Protein AF-A0AAW7Z907-F1 (afdb_monomer)

Solvent-accessible surface area (backbone atoms only — not comparable to full-atom values): 9834 Å² total; per-residue (Å²): 115,73,36,40,44,69,51,72,74,38,64,63,38,37,27,68,53,65,44,30,42,16,41,89,52,46,44,36,73,90,38,51,81,43,50,43,42,29,40,95,93,42,76,54,66,62,46,80,47,63,48,96,70,34,27,36,44,37,40,36,56,76,58,69,53,61,60,73,35,62,34,33,46,36,35,38,67,35,29,30,79,87,67,55,57,44,80,66,46,78,35,40,30,26,26,20,86,46,68,76,82,78,79,89,44,77,74,47,59,72,64,61,91,87,67,71,93,69,65,98,80,66,86,82,49,69,40,56,78,60,93,77,51,56,35,67,66,44,72,86,75,51,75,48,64,41,84,89,77,77,61,46,76,49,93,74,89,82,82,80,80,94,123

Radius of gyration: 18.36 Å; Cα contacts (8 Å, |Δi|>4): 309; chains: 1; bounding box: 43×40×52 Å

Foldseek 3Di:
DQAKLAAAAAEAQAQFDKIKDFAPAAFDPVQCVQWFKAFPVGTFDWDWDADPRNRMIITGGPGGHDAQTKMKGWRGQTAHPVGHTDDTDIGIYTHHDHHDPDDKDWPDWPDDVPDPPADPDDDTDIDIPDDDRPSPDDCVNDFDFDPPVPRDTDDDDDDDDPD

Sequence (163 aa):
VLSTSVTEGQTEVPLNARLRVRFSESMLAVSQNLVQLSSSVGNLPVSYSWNSDRTLLTLTPKQLLDSQTIYTLDIGAIVDISGNSVLEQQISFTSGISIDTRAESTTSYSLASNARDVPLNPSIEFTLNGPVDPATVSGNEVYLLDYDGTRARVSAEVSLSND

InterPro domains:
  IPR014755 Copper resistance protein CopC/internalin, immunoglobulin-like [G3DSA:2.60.40.1220] (4-99)
  IPR032812 SbsA, Ig-like domain [PF13205] (1-94)

Organism: NCBI:txid233316

Secondary structure (DSSP, 8-state):
--EESS-TTEEEE-TTPPEEEE-SS-B-GGGGGGEEEEETTEEEPEEEEE-TTS-EEEEEESSPPPTT-EEEEEE---BBTTSPBPPPEEEEEEE-SS---PPP-EEEESS-TT--S--SS----EEESS---TTT-STTTS-EE-TTTT-PEEP--------

Nearest PDB structures (foldseek):
  4uic-assembly1_A  TM=6.108E-01  e=7.830E-05  Geobacillus stearothermophilus
  4uj6-assembly1_A  TM=6.135E-01  e=1.343E-04  Geobacillus stearothermophilus
  4xvo-assembly3_C  TM=8.224E-01  e=2.224E-03  Mycolicibacterium smegmatis MC2 155
  2ra1-assembly1_A  TM=6.136E-01  e=1.698E-03  Geobacillus stearothermophilus
  4aq1-assembly2_A-3  TM=5.620E-01  e=1.393E-02  Geobacillus stearothermophilus

pLDDT: mean 93.9, std 5.36, range 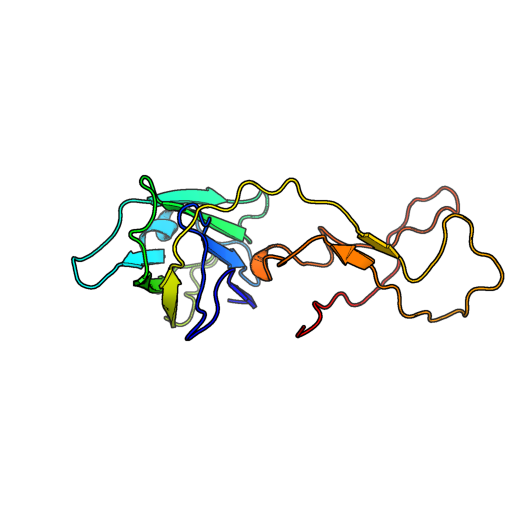[60.41, 98.81]

Structure (mmCIF, N/CA/C/O backbone):
data_AF-A0AAW7Z907-F1
#
_entry.id   AF-A0AAW7Z907-F1
#
loop_
_atom_site.group_PDB
_atom_site.id
_atom_site.type_symbol
_atom_site.label_atom_id
_atom_site.label_alt_id
_atom_site.label_comp_id
_atom_site.label_asym_id
_atom_site.label_entity_id
_atom_site.label_seq_id
_atom_site.pdbx_PDB_ins_code
_atom_site.Cartn_x
_atom_site.Cartn_y
_atom_site.Cartn_z
_atom_site.occupancy
_atom_site.B_iso_or_equiv
_atom_site.auth_seq_id
_atom_site.auth_comp_id
_atom_site.auth_asym_id
_atom_site.auth_atom_id
_atom_site.pdbx_PDB_model_num
ATOM 1 N N . VAL A 1 1 ? 0.113 -12.194 3.382 1.00 95.25 1 VAL A N 1
ATOM 2 C CA . VAL A 1 1 ? 0.274 -10.759 3.043 1.00 95.25 1 VAL A CA 1
ATOM 3 C C . VAL A 1 1 ? 1.692 -10.564 2.536 1.00 95.25 1 VAL A C 1
ATOM 5 O O . VAL A 1 1 ? 2.595 -11.117 3.147 1.00 95.25 1 VAL A O 1
ATOM 8 N N . LEU A 1 2 ? 1.878 -9.881 1.405 1.00 94.94 2 LEU A N 1
ATOM 9 C CA . LEU A 1 2 ? 3.195 -9.586 0.827 1.00 94.94 2 LEU A CA 1
ATOM 10 C C . LEU A 1 2 ? 3.710 -8.212 1.258 1.00 94.94 2 LEU A C 1
ATOM 12 O O . LEU A 1 2 ? 4.868 -8.085 1.637 1.00 94.94 2 LEU A O 1
ATOM 16 N N . SER A 1 3 ? 2.855 -7.192 1.211 1.00 95.50 3 SER A N 1
ATOM 17 C CA . SER A 1 3 ? 3.211 -5.828 1.599 1.00 95.50 3 SER A CA 1
ATOM 18 C C . SER A 1 3 ? 1.971 -5.014 1.959 1.00 95.50 3 SER A C 1
ATOM 20 O O . SER A 1 3 ? 0.838 -5.369 1.612 1.00 95.50 3 SER A O 1
ATOM 22 N N . THR A 1 4 ? 2.192 -3.914 2.669 1.00 97.44 4 THR A N 1
ATOM 23 C CA . THR A 1 4 ? 1.167 -2.950 3.068 1.00 97.44 4 THR A CA 1
ATOM 24 C C . THR A 1 4 ? 1.630 -1.539 2.739 1.00 97.44 4 THR A C 1
ATOM 26 O O . THR A 1 4 ? 2.827 -1.273 2.665 1.00 97.44 4 THR A O 1
ATOM 29 N N . SER A 1 5 ? 0.681 -0.628 2.534 1.00 96.50 5 SER A N 1
ATOM 30 C CA . SER A 1 5 ? 0.990 0.783 2.256 1.00 96.50 5 SER A CA 1
ATOM 31 C C . SER A 1 5 ? 1.581 1.521 3.451 1.00 96.50 5 SER A C 1
ATOM 33 O O . SER A 1 5 ? 2.122 2.611 3.291 1.00 96.50 5 SER A O 1
ATOM 35 N N . VAL A 1 6 ? 1.396 0.959 4.647 1.00 97.25 6 VAL A N 1
ATOM 36 C CA . VAL A 1 6 ? 1.926 1.477 5.901 1.00 97.25 6 VAL A CA 1
ATOM 37 C C . VAL A 1 6 ? 2.717 0.406 6.630 1.00 97.25 6 VAL A C 1
ATOM 39 O O . VAL A 1 6 ? 2.370 -0.775 6.548 1.00 97.25 6 VAL A O 1
ATOM 42 N N . THR A 1 7 ? 3.765 0.814 7.337 1.00 95.94 7 THR A N 1
ATOM 43 C CA . THR A 1 7 ? 4.608 -0.067 8.156 1.00 95.94 7 THR A CA 1
ATOM 44 C C . THR A 1 7 ? 4.416 0.204 9.642 1.00 95.94 7 THR A C 1
ATOM 46 O O . THR A 1 7 ? 3.971 1.281 10.037 1.00 95.94 7 THR A O 1
ATOM 49 N N . GLU A 1 8 ? 4.785 -0.769 10.476 1.00 97.81 8 GLU A N 1
ATOM 50 C CA . GLU A 1 8 ? 4.706 -0.627 11.930 1.00 97.81 8 GLU A CA 1
ATOM 51 C C . GLU A 1 8 ? 5.519 0.584 12.405 1.00 97.81 8 GLU A C 1
ATOM 53 O O . GLU A 1 8 ? 6.684 0.749 12.042 1.00 97.81 8 GLU A O 1
ATOM 58 N N . GLY A 1 9 ? 4.886 1.441 13.203 1.00 97.50 9 GLY A N 1
ATOM 59 C CA . GLY A 1 9 ? 5.481 2.657 13.743 1.00 97.50 9 GLY A CA 1
ATOM 60 C C . GLY A 1 9 ? 5.673 3.793 12.733 1.00 97.50 9 GLY A C 1
ATOM 61 O O . GLY A 1 9 ? 6.286 4.795 13.094 1.00 97.50 9 GLY A O 1
ATOM 62 N N . GLN A 1 10 ? 5.172 3.683 11.495 1.00 97.31 10 GLN A N 1
ATOM 63 C CA . GLN A 1 10 ? 5.313 4.754 10.504 1.00 97.31 10 GLN A CA 1
ATOM 64 C C . GLN A 1 10 ? 4.664 6.050 10.999 1.00 97.31 10 GLN A C 1
ATOM 66 O O . GLN A 1 10 ? 3.543 6.036 11.503 1.00 97.31 10 GLN A O 1
ATOM 71 N N . THR A 1 11 ? 5.345 7.178 10.822 1.00 97.56 11 THR A N 1
ATOM 72 C CA . THR A 1 11 ? 4.839 8.515 11.160 1.00 97.56 11 THR A CA 1
ATOM 73 C C . THR A 1 11 ? 4.592 9.347 9.905 1.00 97.56 11 THR A C 1
ATOM 75 O O . THR A 1 11 ? 4.985 8.957 8.808 1.00 97.56 11 THR A O 1
ATOM 78 N N . GLU A 1 12 ? 3.967 10.515 10.069 1.00 96.69 12 GLU A N 1
ATOM 79 C CA . GLU A 1 12 ? 3.701 11.470 8.982 1.00 96.69 12 GLU A CA 1
ATOM 80 C C . GLU A 1 12 ? 2.868 10.896 7.821 1.00 96.69 12 GLU A C 1
ATOM 82 O O . GLU A 1 12 ? 2.961 11.353 6.682 1.00 96.69 12 GLU A O 1
ATOM 87 N N . VAL A 1 13 ? 2.000 9.915 8.100 1.00 97.62 13 VAL A N 1
ATOM 88 C CA . VAL A 1 13 ? 1.070 9.390 7.091 1.00 97.62 13 VAL A CA 1
ATOM 89 C C . VAL A 1 13 ? 0.054 10.484 6.716 1.00 97.62 13 VAL A C 1
ATOM 91 O O . VAL A 1 13 ? -0.595 11.032 7.613 1.00 97.62 13 VAL A O 1
ATOM 94 N N . PRO A 1 14 ? -0.127 10.824 5.425 1.00 97.50 14 PRO A N 1
ATOM 95 C CA . PRO A 1 14 ? -1.017 11.909 5.020 1.00 97.50 14 PRO A CA 1
ATOM 96 C C . PRO A 1 14 ? -2.463 11.720 5.486 1.00 97.50 14 PRO A C 1
ATOM 98 O O . PRO A 1 14 ? -2.989 10.607 5.495 1.00 97.50 14 PRO A O 1
ATOM 101 N N . LEU A 1 15 ? -3.160 12.817 5.794 1.00 98.44 15 LEU A N 1
ATOM 102 C CA . LEU A 1 15 ? -4.532 12.738 6.325 1.00 98.44 15 LEU A CA 1
ATOM 103 C C . LEU A 1 15 ? -5.545 12.149 5.328 1.00 98.44 15 LEU A C 1
ATOM 105 O O . LEU A 1 15 ? -6.605 11.671 5.718 1.00 98.44 15 LEU A O 1
ATOM 109 N N . ASN A 1 16 ? -5.238 12.182 4.032 1.00 97.25 16 ASN A N 1
ATOM 110 C CA . ASN A 1 16 ? -6.033 11.593 2.952 1.00 97.25 16 ASN A CA 1
ATOM 111 C C . ASN A 1 16 ? -5.474 10.243 2.463 1.00 97.25 16 ASN A C 1
ATOM 113 O O . ASN A 1 16 ? -5.776 9.835 1.337 1.00 97.25 16 ASN A O 1
ATOM 117 N N . ALA A 1 17 ? -4.645 9.568 3.268 1.00 96.38 17 ALA A N 1
ATOM 118 C CA . ALA A 1 17 ? -4.010 8.315 2.885 1.00 96.38 17 ALA A CA 1
ATOM 119 C C . ALA A 1 17 ? -5.032 7.245 2.470 1.00 96.38 17 ALA A C 1
ATOM 121 O O . ALA A 1 17 ? -6.058 7.023 3.117 1.00 96.38 17 ALA A O 1
ATOM 122 N N . ARG A 1 18 ? -4.708 6.538 1.384 1.00 96.69 18 ARG A N 1
ATOM 123 C CA . ARG A 1 18 ? -5.344 5.268 1.028 1.00 96.69 18 ARG A CA 1
ATOM 124 C C . ARG A 1 18 ? -4.487 4.156 1.595 1.00 96.69 18 ARG A C 1
ATOM 126 O O . ARG A 1 18 ? -3.293 4.118 1.316 1.00 96.69 18 ARG A O 1
ATOM 133 N N . LEU A 1 19 ? -5.101 3.255 2.348 1.00 98.38 19 LEU A N 1
ATOM 134 C CA . LEU A 1 19 ? -4.399 2.105 2.894 1.00 98.38 19 LEU A CA 1
ATOM 135 C C . LEU A 1 19 ? -4.529 0.932 1.934 1.00 98.38 19 LEU A C 1
ATOM 137 O O . LEU A 1 19 ? -5.597 0.716 1.357 1.00 98.38 19 LEU A O 1
ATOM 141 N N . ARG A 1 20 ? -3.457 0.172 1.745 1.00 98.38 20 ARG A N 1
ATOM 142 C CA . ARG A 1 20 ? -3.446 -0.974 0.841 1.00 98.38 20 ARG A CA 1
ATOM 143 C C . ARG A 1 20 ? -2.802 -2.188 1.476 1.00 98.38 20 ARG A C 1
ATOM 145 O O . ARG A 1 20 ? -1.854 -2.065 2.245 1.00 98.38 20 ARG A O 1
ATOM 152 N N . VAL A 1 21 ? -3.317 -3.354 1.105 1.00 98.31 21 VAL A N 1
ATOM 153 C CA . VAL A 1 21 ? -2.778 -4.660 1.484 1.00 98.31 21 VAL A CA 1
ATOM 154 C C . VAL A 1 21 ? -2.619 -5.486 0.216 1.00 98.31 21 VAL A C 1
ATOM 156 O O . VAL A 1 21 ? -3.597 -5.736 -0.494 1.00 98.31 21 VAL A O 1
ATOM 159 N N . ARG A 1 22 ? -1.383 -5.893 -0.074 1.00 97.19 22 ARG A N 1
ATOM 160 C CA . ARG A 1 22 ? -1.055 -6.812 -1.162 1.00 97.19 22 ARG A CA 1
ATOM 161 C C . ARG A 1 22 ? -1.000 -8.234 -0.617 1.00 97.19 22 ARG A C 1
ATOM 163 O O . ARG A 1 22 ? -0.288 -8.525 0.343 1.00 97.19 22 ARG A O 1
ATOM 170 N N . PHE A 1 23 ? -1.728 -9.133 -1.254 1.00 97.06 23 PHE A N 1
ATOM 171 C CA . PHE A 1 23 ? -1.753 -10.561 -0.968 1.00 97.06 23 PHE A CA 1
ATOM 172 C C . PHE A 1 23 ? -0.942 -11.326 -2.016 1.00 97.06 23 PHE A C 1
ATOM 174 O O . PHE A 1 23 ? -0.693 -10.829 -3.113 1.00 97.06 23 PHE A O 1
ATOM 181 N N . SER A 1 24 ? -0.514 -12.535 -1.658 1.00 95.12 24 SER A N 1
ATOM 182 C CA . SER A 1 24 ? 0.215 -13.444 -2.552 1.00 95.12 24 SER A CA 1
ATOM 183 C C . SER A 1 24 ? -0.683 -14.100 -3.597 1.00 95.12 24 SER A C 1
ATOM 185 O O . SER A 1 24 ? -0.181 -14.644 -4.575 1.00 95.12 24 SER A O 1
ATOM 187 N N . GLU A 1 25 ? -1.997 -14.057 -3.391 1.00 94.75 25 GLU A N 1
ATOM 188 C CA . GLU A 1 25 ? -2.991 -14.704 -4.235 1.00 94.75 25 GLU A CA 1
ATOM 189 C C . GLU A 1 25 ? -4.338 -13.975 -4.187 1.00 94.75 25 GLU A C 1
ATOM 191 O O . GLU A 1 25 ? -4.526 -13.014 -3.434 1.00 94.75 25 GLU A O 1
ATOM 196 N N . SER A 1 26 ? -5.264 -14.409 -5.043 1.00 96.75 26 SER A N 1
ATOM 197 C CA . SER A 1 26 ? -6.596 -13.825 -5.162 1.00 96.75 26 SER A CA 1
ATOM 198 C C . SER A 1 26 ? -7.456 -14.101 -3.927 1.00 96.75 26 SER A C 1
ATOM 200 O O . SER A 1 26 ? -7.749 -15.251 -3.598 1.00 96.75 26 SER A O 1
ATOM 202 N N . MET A 1 27 ? -7.969 -13.037 -3.311 1.00 97.69 27 MET A N 1
ATOM 203 C CA . MET A 1 27 ? -8.793 -13.122 -2.105 1.00 97.69 27 MET A CA 1
ATOM 204 C C . MET A 1 27 ? -10.303 -13.201 -2.395 1.00 97.69 27 MET A C 1
ATOM 206 O O . MET A 1 27 ? -10.798 -12.724 -3.426 1.00 97.69 27 MET A O 1
ATOM 210 N N . LEU A 1 28 ? -11.083 -13.740 -1.451 1.00 97.00 28 LEU A N 1
ATOM 211 C CA . LEU A 1 28 ? -12.544 -13.643 -1.471 1.00 97.00 28 LEU A CA 1
ATOM 212 C C . LEU A 1 28 ? -12.998 -12.259 -1.004 1.00 97.00 28 LEU A C 1
ATOM 214 O O . LEU A 1 28 ? -13.043 -11.964 0.190 1.00 97.00 28 LEU A O 1
ATOM 218 N N . ALA A 1 29 ? -13.447 -11.437 -1.954 1.00 93.12 29 ALA A N 1
ATOM 219 C CA . ALA A 1 29 ? -13.898 -10.065 -1.701 1.00 93.12 29 ALA A CA 1
ATOM 220 C C . ALA A 1 29 ? -14.998 -9.937 -0.625 1.00 93.12 29 ALA A C 1
ATOM 222 O O . ALA A 1 29 ? -15.073 -8.914 0.048 1.00 93.12 29 ALA A O 1
ATOM 223 N N . VAL A 1 30 ? -15.828 -10.968 -0.417 1.00 93.06 30 VAL A N 1
ATOM 224 C CA . VAL A 1 30 ? -16.866 -10.960 0.634 1.00 93.06 30 VAL A CA 1
ATOM 225 C C . VAL A 1 30 ? -16.285 -10.863 2.050 1.00 93.06 30 VAL A C 1
ATOM 227 O O . VAL A 1 30 ? -16.964 -10.375 2.943 1.00 93.06 30 VAL A O 1
ATOM 230 N N . SER A 1 31 ? -15.028 -11.273 2.248 1.00 92.69 31 SER A N 1
ATOM 231 C CA . SER A 1 31 ? -14.346 -11.257 3.550 1.00 92.69 31 SER A CA 1
ATOM 232 C C . SER A 1 31 ? -13.542 -9.974 3.819 1.00 92.69 31 SER A C 1
ATOM 234 O O . SER A 1 31 ? -12.882 -9.857 4.848 1.00 92.69 31 SER A O 1
ATOM 236 N N . GLN A 1 32 ? -13.615 -8.973 2.931 1.00 95.69 32 GLN A N 1
ATOM 237 C CA . GLN A 1 32 ? -12.853 -7.718 3.048 1.00 95.69 32 GLN A CA 1
ATOM 238 C C . GLN A 1 32 ? -13.162 -6.903 4.316 1.00 95.69 32 GLN A C 1
ATOM 240 O O . GLN A 1 32 ? -12.331 -6.117 4.752 1.00 95.69 32 GLN A O 1
ATOM 245 N N . ASN A 1 33 ? -14.342 -7.088 4.914 1.00 95.88 33 ASN A N 1
ATOM 246 C CA . ASN A 1 33 ? -14.746 -6.430 6.159 1.00 95.88 33 ASN A CA 1
ATOM 247 C C . ASN A 1 33 ? -13.949 -6.911 7.383 1.00 95.88 33 ASN A C 1
ATOM 249 O O . ASN A 1 33 ? -14.041 -6.287 8.435 1.00 95.88 33 ASN A O 1
ATOM 253 N N . LEU A 1 34 ? -13.183 -7.999 7.249 1.00 97.38 34 LEU A N 1
ATOM 254 C CA . LEU A 1 34 ? -12.213 -8.440 8.251 1.00 97.38 34 LEU A CA 1
ATOM 255 C C . LEU A 1 34 ? -10.928 -7.602 8.231 1.00 97.38 34 LEU A C 1
ATOM 257 O O . LEU A 1 34 ? -10.137 -7.704 9.159 1.00 97.38 34 LEU A O 1
ATOM 261 N N . VAL A 1 35 ? -10.718 -6.770 7.204 1.00 98.31 35 VAL A N 1
ATOM 262 C CA . VAL A 1 35 ? -9.620 -5.798 7.167 1.00 98.31 35 VAL A CA 1
ATOM 263 C C . VAL A 1 35 ? -10.176 -4.437 7.553 1.00 98.31 35 VAL A C 1
ATOM 265 O O . VAL A 1 35 ? -11.018 -3.883 6.846 1.00 98.31 35 VAL A O 1
ATOM 268 N N . GLN A 1 36 ? -9.750 -3.898 8.686 1.00 98.31 36 GLN A N 1
ATOM 269 C CA . GLN A 1 36 ? -10.357 -2.729 9.313 1.00 98.31 36 GLN A CA 1
ATOM 270 C C . GLN A 1 36 ? -9.313 -1.658 9.616 1.00 98.31 36 GLN A C 1
ATOM 272 O O . GLN A 1 36 ? -8.124 -1.928 9.743 1.00 98.31 36 GLN A O 1
ATOM 277 N N . LEU A 1 37 ? -9.781 -0.419 9.722 1.00 98.62 37 LEU A N 1
ATOM 278 C CA . LEU A 1 37 ? -8.997 0.695 10.233 1.00 98.62 37 LEU A CA 1
ATOM 279 C C . LEU A 1 37 ? -9.622 1.133 11.551 1.00 98.62 37 LEU A C 1
ATOM 281 O O . LEU A 1 37 ? -10.833 1.343 11.605 1.00 98.62 37 LEU A O 1
ATOM 285 N N . SER A 1 38 ? -8.819 1.304 12.591 1.00 98.31 38 SER A N 1
ATOM 286 C CA . SER A 1 38 ? -9.283 1.775 13.896 1.00 98.31 38 SER A CA 1
ATOM 287 C C . SER A 1 38 ? -8.338 2.811 14.491 1.00 98.31 38 SER A C 1
ATOM 289 O O . SER A 1 38 ? -7.183 2.921 14.091 1.00 98.31 38 SER A O 1
ATOM 291 N N . SER A 1 39 ? -8.829 3.561 15.468 1.00 97.81 39 SER A N 1
ATOM 292 C CA . SER A 1 39 ? -8.027 4.390 16.371 1.00 97.81 39 SER A CA 1
ATOM 293 C C . SER A 1 39 ? -8.471 4.148 17.815 1.00 97.81 39 SER A C 1
ATOM 295 O O . SER A 1 39 ? -9.288 3.265 18.090 1.00 97.81 39 SER A O 1
ATOM 297 N N . SER A 1 40 ? -7.978 4.953 18.758 1.00 95.69 40 SER A N 1
ATOM 298 C CA . SER A 1 40 ? -8.389 4.884 20.167 1.00 95.69 40 SER A CA 1
ATOM 299 C C . SER A 1 40 ? -9.889 5.118 20.398 1.00 95.69 40 SER A C 1
ATOM 301 O O . SER A 1 40 ? -10.406 4.729 21.444 1.00 95.69 40 SER A O 1
ATOM 303 N N . VAL A 1 41 ? -10.598 5.725 19.438 1.00 93.44 41 VAL A N 1
ATOM 304 C CA . VAL A 1 41 ? -12.049 5.967 19.516 1.00 93.44 41 VAL A CA 1
ATOM 305 C C . VAL A 1 41 ? -12.893 4.867 18.858 1.00 93.44 41 VAL A C 1
ATOM 307 O O . VAL A 1 41 ? -14.120 4.932 18.907 1.00 93.44 41 VAL A O 1
ATOM 310 N N . GLY A 1 42 ? -12.259 3.846 18.272 1.00 95.56 42 GLY A N 1
ATOM 311 C CA . GLY A 1 42 ? -12.919 2.702 17.639 1.00 95.56 42 GLY A CA 1
ATOM 312 C C . GLY A 1 42 ? -12.680 2.611 16.131 1.00 95.56 42 GLY A C 1
ATOM 313 O O . GLY A 1 42 ? -11.730 3.182 15.595 1.00 95.56 42 GLY A O 1
ATOM 314 N N . ASN A 1 43 ? -13.537 1.853 15.444 1.00 96.69 43 ASN A N 1
ATOM 315 C CA . ASN A 1 43 ? -13.369 1.555 14.021 1.00 96.69 43 ASN A CA 1
ATOM 316 C C . ASN A 1 43 ? -13.769 2.749 13.152 1.00 96.69 43 ASN A C 1
ATOM 318 O O . ASN A 1 43 ? -14.836 3.342 13.326 1.00 96.69 43 ASN A O 1
ATOM 322 N N . LEU A 1 44 ? -12.930 3.059 12.168 1.00 97.75 44 LEU A N 1
ATOM 323 C CA . LEU A 1 44 ? -13.182 4.088 11.176 1.00 97.75 44 LEU A CA 1
ATOM 324 C C . LEU A 1 44 ? -13.945 3.500 9.986 1.00 97.75 44 LEU A C 1
ATOM 326 O O . LEU A 1 44 ? -13.596 2.431 9.475 1.00 97.75 44 LEU A O 1
ATOM 330 N N . PRO A 1 45 ? -14.963 4.207 9.474 1.00 97.50 45 PRO A N 1
ATOM 331 C CA . PRO A 1 45 ? -15.654 3.772 8.279 1.00 97.50 45 PRO A CA 1
ATOM 332 C C . PRO A 1 45 ? -14.749 3.934 7.052 1.00 97.50 45 PRO A C 1
ATOM 334 O O . PRO A 1 45 ? -14.291 5.031 6.725 1.00 97.50 45 PRO A O 1
ATOM 337 N N . VAL A 1 46 ? -14.569 2.841 6.315 1.00 98.44 46 VAL A N 1
ATOM 338 C CA . VAL A 1 46 ? -13.810 2.802 5.059 1.00 98.44 46 VAL A CA 1
ATOM 339 C C . VAL A 1 46 ? -14.697 2.361 3.894 1.00 98.44 46 VAL A C 1
ATOM 341 O O . VAL A 1 46 ? -15.784 1.804 4.070 1.00 98.44 46 VAL A O 1
ATOM 344 N N . SER A 1 47 ? -14.241 2.638 2.680 1.00 98.25 47 SER A N 1
ATOM 345 C CA . SER A 1 47 ? -14.708 1.983 1.458 1.00 98.25 47 SER A CA 1
ATOM 346 C C . SER A 1 47 ? -13.616 1.057 0.933 1.00 98.25 47 SER A C 1
ATOM 348 O O . SER A 1 47 ? -12.432 1.359 1.077 1.00 98.25 47 SER A O 1
ATOM 350 N N . TYR A 1 48 ? -14.018 -0.064 0.340 1.00 98.44 48 TYR A N 1
ATOM 351 C CA . TYR A 1 48 ? -13.104 -1.081 -0.168 1.00 98.44 48 TYR A CA 1
ATOM 352 C C . TYR A 1 48 ? -13.141 -1.121 -1.689 1.00 98.44 48 TYR A C 1
ATOM 354 O O . TYR A 1 48 ? -14.204 -0.989 -2.299 1.00 98.44 48 TYR A O 1
ATOM 362 N N . SER A 1 49 ? -11.987 -1.362 -2.297 1.00 98.12 49 SER A N 1
ATOM 363 C CA . SER A 1 49 ? -11.882 -1.704 -3.713 1.00 98.12 49 SER A CA 1
ATOM 364 C C . SER A 1 49 ? -10.767 -2.717 -3.926 1.00 98.12 49 SER A C 1
ATOM 366 O O . SER A 1 49 ? -9.772 -2.713 -3.201 1.00 98.12 49 SER A O 1
ATOM 368 N N . TRP A 1 50 ? -10.948 -3.578 -4.919 1.00 97.75 50 TRP A N 1
ATOM 369 C CA . TRP A 1 50 ? -9.962 -4.566 -5.337 1.00 97.75 50 TRP A CA 1
ATOM 370 C C . TRP A 1 50 ? -9.431 -4.207 -6.718 1.00 97.75 50 TRP A C 1
ATOM 372 O O . TRP A 1 50 ? -10.171 -3.677 -7.552 1.00 97.75 50 TRP A O 1
ATOM 382 N N . ASN A 1 51 ? -8.172 -4.540 -6.983 1.00 95.88 51 ASN A N 1
ATOM 383 C CA . ASN A 1 51 ? -7.705 -4.642 -8.360 1.00 95.88 51 ASN A CA 1
ATOM 384 C C . ASN A 1 51 ? -8.349 -5.857 -9.069 1.00 95.88 51 ASN A C 1
ATOM 386 O O . ASN A 1 51 ? -9.041 -6.674 -8.457 1.00 95.88 51 ASN A O 1
ATOM 390 N N . SER A 1 52 ? -8.140 -5.974 -10.382 1.00 94.31 52 SER A N 1
ATOM 391 C CA . SER A 1 52 ? -8.817 -6.971 -11.226 1.00 94.31 52 SER A CA 1
ATOM 392 C C . SER A 1 52 ? -8.553 -8.424 -10.818 1.00 94.31 52 SER A C 1
ATOM 394 O O . SER A 1 52 ? -9.448 -9.259 -10.936 1.00 94.31 52 SER A O 1
ATOM 39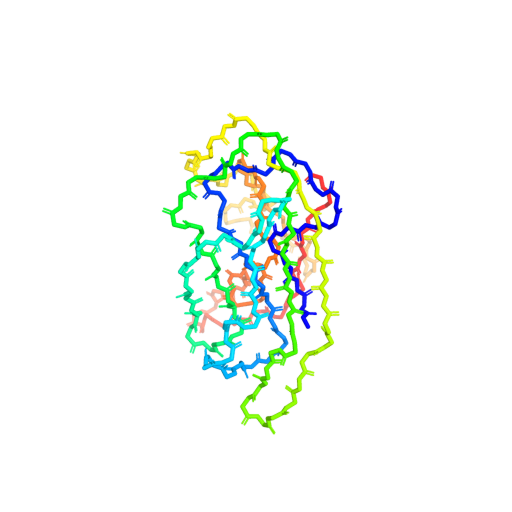6 N N . ASP A 1 53 ? -7.352 -8.729 -10.325 1.00 94.44 53 ASP A N 1
ATOM 397 C CA . ASP A 1 53 ? -6.952 -10.074 -9.897 1.00 94.44 53 ASP A CA 1
ATOM 398 C C . ASP A 1 53 ? -7.244 -10.365 -8.411 1.00 94.44 53 ASP A C 1
ATOM 400 O O . ASP A 1 53 ? -6.987 -11.472 -7.942 1.00 94.44 53 ASP A O 1
ATOM 404 N N . ARG A 1 54 ? -7.825 -9.408 -7.671 1.00 96.31 54 ARG A N 1
ATOM 405 C CA . ARG A 1 54 ? -8.134 -9.519 -6.233 1.00 96.31 54 ARG A CA 1
ATOM 406 C C . ARG A 1 54 ? -6.919 -9.827 -5.350 1.00 96.31 54 ARG A C 1
ATOM 408 O O . ARG A 1 54 ? -7.070 -10.441 -4.297 1.00 96.31 54 ARG A O 1
ATOM 415 N N . THR A 1 55 ? -5.731 -9.381 -5.749 1.00 96.31 55 THR A N 1
ATOM 416 C CA . THR A 1 55 ? -4.512 -9.473 -4.928 1.00 96.31 55 THR A CA 1
ATOM 417 C C . THR A 1 55 ? -4.200 -8.172 -4.191 1.00 96.31 55 THR A C 1
ATOM 419 O O . THR A 1 55 ? -3.429 -8.191 -3.240 1.00 96.31 55 THR A O 1
ATOM 422 N N . LEU A 1 56 ? -4.793 -7.039 -4.580 1.00 97.50 56 LEU A N 1
ATOM 423 C CA . LEU A 1 56 ? -4.591 -5.738 -3.936 1.00 97.50 56 LEU A CA 1
ATOM 424 C C . LEU A 1 56 ? -5.913 -5.186 -3.407 1.00 97.50 56 LEU A C 1
ATOM 426 O O . LEU A 1 56 ? -6.764 -4.747 -4.185 1.00 97.50 56 LEU A O 1
ATOM 430 N N . LEU A 1 57 ? -6.054 -5.158 -2.082 1.00 98.38 57 LEU A N 1
ATOM 431 C CA . LEU A 1 57 ? -7.154 -4.480 -1.402 1.00 98.38 57 LEU A CA 1
ATOM 432 C C . LEU A 1 57 ? -6.765 -3.035 -1.120 1.00 98.38 57 LEU A C 1
ATOM 434 O O . LEU A 1 57 ? -5.717 -2.783 -0.534 1.00 98.38 57 LEU A O 1
ATOM 438 N N . THR A 1 58 ? -7.624 -2.090 -1.489 1.00 98.50 58 THR A N 1
ATOM 439 C CA . THR A 1 58 ? -7.512 -0.681 -1.098 1.00 98.50 58 THR A CA 1
ATOM 440 C C . THR A 1 58 ? -8.646 -0.314 -0.147 1.00 98.50 58 THR A C 1
ATOM 442 O O . THR A 1 58 ? -9.818 -0.424 -0.512 1.00 98.50 58 THR A O 1
ATOM 445 N N . LEU A 1 59 ? -8.287 0.173 1.039 1.00 98.56 59 LEU A N 1
ATOM 446 C CA . LEU A 1 59 ? -9.165 0.795 2.018 1.00 98.56 59 LEU A CA 1
ATOM 447 C C . LEU A 1 59 ? -9.039 2.316 1.881 1.00 98.56 59 LEU A C 1
ATOM 449 O O . LEU A 1 59 ? -7.958 2.884 2.029 1.00 98.56 59 LEU A O 1
ATOM 453 N N . THR A 1 60 ? -10.151 2.989 1.603 1.00 98.38 60 THR A N 1
ATOM 454 C CA . THR A 1 60 ? -10.214 4.456 1.579 1.00 98.38 60 THR A CA 1
ATOM 455 C C . THR A 1 60 ? -11.071 4.934 2.749 1.00 98.38 60 THR A C 1
ATOM 457 O O . THR A 1 60 ? -12.287 4.693 2.719 1.00 98.38 60 THR A O 1
ATOM 460 N N . PRO A 1 61 ? -10.478 5.581 3.771 1.00 98.19 61 PRO A N 1
ATOM 461 C CA . PRO A 1 61 ? -11.225 6.246 4.835 1.00 98.19 61 PRO A CA 1
ATOM 462 C C . PRO A 1 61 ? -12.298 7.177 4.261 1.00 98.19 61 PRO A C 1
ATOM 464 O O . PRO A 1 61 ? -12.051 7.910 3.304 1.00 98.19 61 PRO A O 1
ATOM 467 N N . LYS A 1 62 ? -13.519 7.134 4.812 1.00 97.94 62 LYS A N 1
ATOM 468 C CA . LYS A 1 62 ? -14.624 8.000 4.345 1.00 97.94 62 LYS A CA 1
ATOM 469 C C . LYS A 1 62 ? -14.481 9.456 4.795 1.00 97.94 62 LYS A C 1
ATOM 471 O O . LYS A 1 62 ? -15.200 10.320 4.299 1.00 97.94 62 LYS A O 1
ATOM 476 N N . GLN A 1 63 ? -13.591 9.708 5.745 1.00 96.62 63 GLN A N 1
ATOM 477 C CA . GLN A 1 63 ? -13.223 11.020 6.257 1.00 96.62 63 GLN A CA 1
ATOM 478 C C . GLN A 1 63 ? -11.699 11.107 6.293 1.00 96.62 63 GLN A C 1
ATOM 480 O O . GLN A 1 63 ? -11.028 10.073 6.305 1.00 96.62 63 GLN A O 1
ATOM 485 N N . LEU A 1 64 ? -11.167 12.331 6.295 1.00 98.19 64 LEU A N 1
ATOM 486 C CA . LEU A 1 64 ? -9.747 12.533 6.563 1.00 98.19 64 LEU A CA 1
ATOM 487 C C . LEU A 1 64 ? -9.404 11.956 7.936 1.00 98.19 64 LEU A C 1
ATOM 489 O O . LEU A 1 64 ? -10.221 12.007 8.855 1.00 98.19 64 LEU A O 1
ATOM 493 N N . LEU A 1 65 ? -8.197 11.419 8.050 1.00 98.50 65 LEU A N 1
ATOM 494 C CA . LEU A 1 65 ? -7.622 11.069 9.336 1.00 98.50 65 LEU A CA 1
ATOM 495 C C . LEU A 1 65 ? -7.426 12.349 10.159 1.00 98.50 65 LEU A C 1
ATOM 497 O O . LEU A 1 65 ? -7.104 13.409 9.616 1.00 98.50 65 LEU A O 1
ATOM 501 N N . ASP A 1 66 ? -7.599 12.238 11.468 1.00 98.38 66 ASP A N 1
ATOM 502 C CA . ASP A 1 66 ? -7.253 13.285 12.419 1.00 98.38 66 ASP A CA 1
ATOM 503 C C . ASP A 1 66 ? -5.735 13.449 12.448 1.00 98.38 66 ASP A C 1
ATOM 505 O O . ASP A 1 66 ? -4.994 12.481 12.272 1.00 98.38 66 ASP A O 1
ATOM 509 N N . SER A 1 67 ? -5.245 14.669 12.656 1.00 98.25 67 SER A N 1
ATOM 510 C CA . SER A 1 67 ? -3.806 14.941 12.694 1.00 98.25 67 SER A CA 1
ATOM 511 C C . SER A 1 67 ? -3.130 14.325 13.916 1.00 98.25 67 SER A C 1
ATOM 513 O O . SER A 1 67 ? -3.726 14.311 14.993 1.00 98.25 67 SER A O 1
ATOM 515 N N . GLN A 1 68 ? -1.871 13.898 13.774 1.00 98.12 68 GLN A N 1
ATOM 516 C CA . GLN A 1 68 ? -1.030 13.394 14.875 1.00 98.12 68 GLN A CA 1
ATOM 517 C C . GLN A 1 68 ? -1.708 12.295 15.708 1.00 98.12 68 GLN A C 1
ATOM 519 O O . GLN A 1 68 ? -1.589 12.248 16.932 1.00 98.12 68 GLN A O 1
ATOM 524 N N . THR A 1 69 ? -2.460 11.422 15.040 1.00 98.62 69 THR A N 1
ATOM 525 C CA . THR A 1 69 ? -3.283 10.394 15.676 1.00 98.62 69 THR A CA 1
ATOM 526 C C . THR A 1 69 ? -2.765 9.010 15.315 1.00 98.62 69 THR A C 1
ATOM 528 O O . THR A 1 69 ? -2.416 8.743 14.165 1.00 98.62 69 THR A O 1
ATOM 531 N N . ILE A 1 70 ? -2.714 8.125 16.313 1.00 98.69 70 ILE A N 1
ATOM 532 C CA . ILE A 1 70 ? -2.346 6.723 16.117 1.00 98.69 70 ILE A CA 1
ATOM 533 C C . ILE A 1 70 ? -3.552 5.970 15.558 1.00 98.69 70 ILE A C 1
ATOM 535 O O . ILE A 1 70 ? -4.640 5.976 16.143 1.00 98.69 70 ILE A O 1
ATOM 539 N N . TYR A 1 71 ? -3.318 5.288 14.447 1.00 98.81 71 TYR A N 1
ATOM 540 C CA . TYR A 1 71 ? -4.247 4.387 13.792 1.00 98.81 71 TYR A CA 1
ATOM 541 C C . TYR A 1 71 ? -3.665 2.981 13.732 1.00 98.81 71 TYR A C 1
ATOM 543 O O . TYR A 1 71 ? -2.451 2.799 13.659 1.00 98.81 71 TYR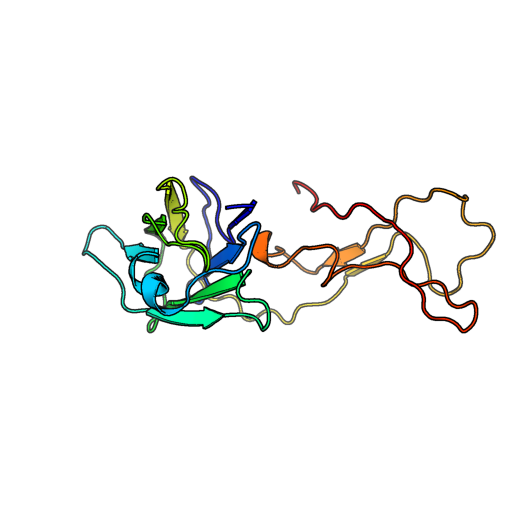 A O 1
ATOM 551 N N . THR A 1 72 ? -4.547 1.990 13.704 1.00 98.69 72 THR A N 1
ATOM 552 C CA . THR A 1 72 ? -4.201 0.585 13.508 1.00 98.69 72 THR A CA 1
ATOM 553 C C . THR A 1 72 ? -4.917 0.071 12.268 1.00 98.69 72 THR A C 1
ATOM 555 O O . THR A 1 72 ? -6.145 0.135 12.177 1.00 98.69 72 THR A O 1
ATOM 558 N N . LEU A 1 73 ? -4.144 -0.428 11.306 1.00 98.69 73 LEU A N 1
ATOM 559 C CA . LEU A 1 73 ? -4.639 -1.271 10.226 1.00 98.69 73 LEU A CA 1
ATOM 560 C C . LEU A 1 73 ? -4.679 -2.711 10.746 1.00 98.69 73 LEU A C 1
ATOM 562 O O . LEU A 1 73 ? -3.636 -3.321 10.974 1.00 98.69 73 LEU A O 1
ATOM 566 N N . ASP A 1 74 ? -5.885 -3.223 10.954 1.00 98.25 74 ASP A N 1
ATOM 567 C CA . ASP A 1 74 ? -6.145 -4.581 11.422 1.00 98.25 74 ASP A CA 1
ATOM 568 C C . ASP A 1 74 ? -6.467 -5.474 10.224 1.00 98.25 74 ASP A C 1
ATOM 570 O O . ASP A 1 74 ? -7.447 -5.254 9.513 1.00 98.25 74 ASP A O 1
ATOM 574 N N . ILE A 1 75 ? -5.618 -6.459 9.962 1.00 98.38 75 ILE A N 1
ATOM 575 C CA . ILE A 1 75 ? -5.800 -7.474 8.930 1.00 98.38 75 ILE A CA 1
ATOM 576 C C . ILE A 1 75 ? -6.239 -8.743 9.655 1.00 98.38 75 ILE A C 1
ATOM 578 O O . ILE A 1 75 ? -5.402 -9.525 10.100 1.00 98.38 75 ILE A O 1
ATOM 582 N N . GLY A 1 76 ? -7.551 -8.942 9.783 1.00 97.69 76 GLY A N 1
ATOM 583 C CA . GLY A 1 76 ? -8.112 -10.167 10.352 1.00 97.69 76 GLY A CA 1
ATOM 584 C C . GLY A 1 76 ? -7.916 -11.384 9.441 1.00 97.69 76 GLY A C 1
ATOM 585 O O . GLY A 1 76 ? -7.294 -11.296 8.380 1.00 97.69 76 GLY A O 1
ATOM 586 N N . ALA A 1 77 ? -8.501 -12.522 9.824 1.00 96.75 77 ALA A N 1
ATOM 587 C CA . ALA A 1 77 ? -8.438 -13.794 9.093 1.00 96.75 77 ALA A CA 1
ATOM 588 C C . ALA A 1 77 ? -9.233 -13.793 7.761 1.00 96.75 77 ALA A C 1
ATOM 590 O O . ALA A 1 77 ? -10.115 -14.622 7.533 1.00 96.75 77 ALA A O 1
ATOM 591 N N . ILE A 1 78 ? -8.937 -12.844 6.869 1.00 97.56 78 ILE A N 1
ATOM 592 C CA . ILE A 1 78 ? -9.462 -12.766 5.503 1.00 97.56 78 ILE A CA 1
ATOM 593 C C . ILE A 1 78 ? -9.039 -14.010 4.704 1.00 97.56 78 ILE A C 1
ATOM 595 O O . ILE A 1 78 ? -7.914 -14.493 4.847 1.00 97.56 78 ILE A O 1
ATOM 599 N N . VAL A 1 79 ? -9.945 -14.538 3.874 1.00 97.19 79 VAL A N 1
ATOM 600 C CA . VAL A 1 79 ? -9.787 -15.838 3.197 1.00 97.19 79 VAL A CA 1
ATOM 601 C C . VAL A 1 79 ? -9.643 -15.715 1.681 1.00 97.19 79 VAL A C 1
ATOM 603 O O . VAL A 1 79 ? -10.214 -14.817 1.055 1.00 97.19 79 VAL A O 1
ATOM 606 N N . ASP A 1 80 ? -8.892 -16.633 1.082 1.00 96.38 80 ASP A N 1
ATOM 607 C CA . ASP A 1 80 ? -8.766 -16.786 -0.366 1.00 96.38 80 ASP A CA 1
ATOM 608 C C . ASP A 1 80 ? -9.936 -17.570 -0.990 1.00 96.38 80 ASP A C 1
ATOM 610 O O . ASP A 1 80 ? -10.829 -18.066 -0.298 1.00 96.38 80 ASP A O 1
ATOM 614 N N . ILE A 1 81 ? -9.939 -17.689 -2.323 1.00 92.56 81 ILE A N 1
ATOM 615 C CA . ILE A 1 81 ? -10.971 -18.429 -3.078 1.00 92.56 81 ILE A CA 1
ATOM 616 C C . ILE A 1 81 ? -11.020 -19.936 -2.779 1.00 92.56 81 ILE A C 1
ATOM 618 O O . ILE A 1 81 ? -12.018 -20.581 -3.102 1.00 92.56 81 ILE A O 1
ATOM 622 N N . SER A 1 82 ? -9.967 -20.479 -2.174 1.00 95.12 82 SER A N 1
ATOM 623 C CA . SER A 1 82 ? -9.827 -21.880 -1.774 1.00 95.12 82 SER A CA 1
ATOM 624 C C . SER A 1 82 ? -10.199 -22.106 -0.301 1.00 95.12 82 SER A C 1
ATOM 626 O O . SER A 1 82 ? -10.262 -23.252 0.141 1.00 95.12 82 SER A O 1
ATOM 628 N N . GLY A 1 83 ? -10.483 -21.037 0.451 1.00 93.88 83 GLY A N 1
ATOM 629 C CA . GLY A 1 83 ? -10.824 -21.066 1.870 1.00 93.88 83 GLY A CA 1
ATOM 630 C C . GLY A 1 83 ? -9.627 -20.986 2.824 1.00 93.88 83 GLY A C 1
ATOM 631 O O . GLY A 1 83 ? -9.828 -21.162 4.025 1.00 93.88 83 GLY A O 1
ATOM 632 N N . ASN A 1 84 ? -8.408 -20.714 2.346 1.00 95.50 84 ASN A N 1
ATOM 633 C CA . ASN A 1 84 ? -7.260 -20.507 3.230 1.00 95.50 84 ASN A CA 1
ATOM 634 C C . ASN A 1 84 ? -7.300 -19.089 3.811 1.00 95.50 84 ASN A C 1
ATOM 636 O O . ASN A 1 84 ? -7.463 -18.114 3.077 1.00 95.50 84 ASN A O 1
ATOM 640 N N . SER A 1 85 ? -7.140 -18.958 5.128 1.00 96.12 85 SER A N 1
ATOM 641 C CA . SER A 1 85 ? -7.079 -17.662 5.810 1.00 96.12 85 SER A CA 1
ATOM 642 C C . SER A 1 85 ? -5.650 -17.142 5.911 1.00 96.12 85 SER A C 1
ATOM 644 O O . SER A 1 85 ? -4.717 -17.911 6.156 1.00 96.12 85 SER A O 1
ATOM 646 N N . VAL A 1 86 ? -5.481 -15.824 5.831 1.00 96.62 86 VAL A N 1
ATOM 647 C CA . VAL A 1 86 ? -4.214 -15.192 6.218 1.00 96.62 86 VAL A CA 1
ATOM 648 C C . VAL A 1 86 ? -3.990 -15.287 7.730 1.00 96.62 86 VAL A C 1
ATOM 650 O O . VAL A 1 86 ? -4.938 -15.416 8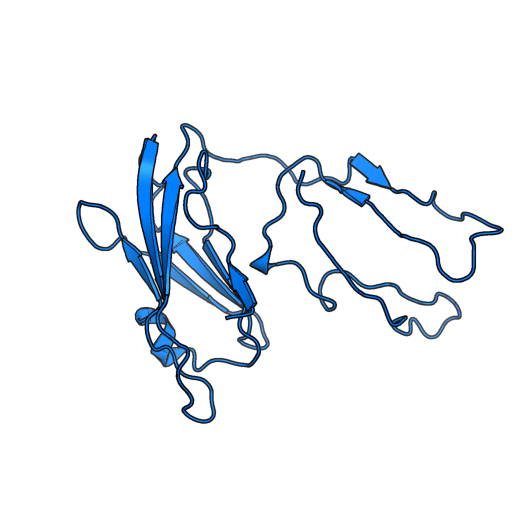.505 1.00 96.62 86 VAL A O 1
ATOM 653 N N . LEU A 1 87 ? -2.726 -15.193 8.151 1.00 96.38 87 LEU A N 1
ATOM 654 C CA . LEU A 1 87 ? -2.393 -14.918 9.547 1.00 96.38 87 LEU A CA 1
ATOM 655 C C . LEU A 1 87 ? -2.810 -13.488 9.893 1.00 96.38 87 LEU A C 1
ATOM 657 O O . LEU A 1 87 ? -2.539 -12.566 9.120 1.00 96.38 87 LEU A O 1
ATOM 661 N N . GLU A 1 88 ? -3.450 -13.329 11.047 1.00 97.56 88 GLU A N 1
ATOM 662 C CA . GLU A 1 88 ? -3.892 -12.026 11.536 1.00 97.56 88 GLU A CA 1
ATOM 663 C C . GLU A 1 88 ? -2.693 -11.120 11.825 1.00 97.56 88 GLU A C 1
ATOM 665 O O . GLU A 1 88 ? -1.667 -11.564 12.350 1.00 97.56 88 GLU A O 1
ATOM 670 N N . GLN A 1 89 ? -2.819 -9.844 11.474 1.00 97.44 89 GLN A N 1
ATOM 671 C CA . GLN A 1 89 ? -1.758 -8.861 11.644 1.00 97.44 89 GLN A CA 1
ATOM 672 C C . GLN A 1 89 ? -2.344 -7.496 11.989 1.00 97.44 89 GLN A C 1
ATOM 674 O O . GLN A 1 89 ? -3.285 -7.040 11.351 1.00 97.44 89 GLN A O 1
ATOM 679 N N . GLN A 1 90 ? -1.724 -6.812 12.946 1.00 98.00 90 GLN A N 1
ATOM 680 C CA . GLN A 1 90 ? -2.013 -5.416 13.258 1.00 98.00 90 GLN A CA 1
ATOM 681 C C . GLN A 1 90 ? -0.795 -4.565 12.936 1.00 98.00 90 GLN A C 1
ATOM 683 O O . GLN A 1 90 ? 0.332 -4.969 13.221 1.00 98.00 90 GLN A O 1
ATOM 688 N N . ILE A 1 91 ? -1.036 -3.412 12.315 1.00 98.56 91 ILE A N 1
ATOM 689 C CA . ILE A 1 91 ? 0.004 -2.462 11.928 1.00 98.56 91 ILE A CA 1
ATOM 690 C C . ILE A 1 91 ? -0.388 -1.087 12.448 1.00 98.56 91 ILE A C 1
ATOM 692 O O . ILE A 1 91 ? -1.396 -0.524 12.012 1.00 98.56 91 ILE A O 1
ATOM 696 N N . SER A 1 92 ? 0.400 -0.544 13.369 1.00 98.62 92 SER A N 1
ATOM 697 C CA . SER A 1 92 ? 0.180 0.787 13.929 1.00 98.62 92 SER A CA 1
ATOM 698 C C . SER A 1 92 ? 0.963 1.843 13.159 1.00 98.62 92 SER A C 1
ATOM 700 O O . SER A 1 92 ? 2.141 1.662 12.866 1.00 98.62 92 SER A O 1
ATOM 702 N N . PHE A 1 93 ? 0.329 2.975 12.867 1.00 98.69 93 PHE A N 1
ATOM 703 C CA . PHE A 1 93 ? 0.959 4.135 12.240 1.00 98.69 93 PHE A CA 1
ATOM 704 C C . PHE A 1 93 ? 0.386 5.433 12.818 1.00 98.69 93 PHE A C 1
ATOM 706 O O . PHE A 1 93 ? -0.691 5.445 13.409 1.00 98.69 93 PHE A O 1
ATOM 713 N N . THR A 1 94 ? 1.104 6.539 12.650 1.00 98.75 94 THR A N 1
ATOM 714 C CA . THR A 1 94 ? 0.700 7.872 13.103 1.00 98.75 94 THR A CA 1
ATOM 715 C C . THR A 1 94 ? 0.488 8.780 11.900 1.00 98.75 94 THR A C 1
ATOM 717 O O . THR A 1 94 ? 1.371 8.922 11.048 1.00 98.75 94 THR A O 1
ATOM 720 N N . SER A 1 95 ? -0.687 9.400 11.823 1.00 98.56 95 SER A N 1
ATOM 721 C CA . SER A 1 95 ? -0.975 10.423 10.821 1.00 98.56 95 SER A CA 1
ATOM 722 C C . SER A 1 95 ? -0.127 11.681 11.041 1.00 98.56 95 SER A C 1
ATOM 724 O O . SER A 1 95 ? 0.209 12.037 12.170 1.00 98.56 95 SER A O 1
ATOM 726 N N . GLY A 1 96 ? 0.213 12.371 9.956 1.00 98.25 96 GLY A N 1
ATOM 727 C CA . GLY A 1 96 ? 0.906 13.657 9.997 1.00 98.25 96 GLY A CA 1
ATOM 728 C C . GLY A 1 96 ? -0.032 14.820 10.312 1.00 98.25 96 GLY A C 1
ATOM 729 O O . GLY A 1 96 ? -1.034 14.684 11.016 1.00 98.25 96 GLY A O 1
ATOM 730 N N . ILE A 1 97 ? 0.288 15.989 9.760 1.00 98.00 97 ILE A N 1
ATOM 731 C CA . ILE A 1 97 ? -0.496 17.226 9.940 1.00 98.00 97 ILE A CA 1
ATOM 732 C C . ILE A 1 97 ? -1.203 17.711 8.668 1.00 98.00 97 ILE A C 1
ATOM 734 O O . ILE A 1 97 ? -1.985 18.659 8.727 1.00 98.00 97 ILE A O 1
ATOM 738 N N . SER A 1 98 ? -0.930 17.096 7.515 1.00 96.69 98 SER A N 1
ATOM 739 C CA . SER A 1 98 ? -1.404 17.571 6.213 1.00 96.69 98 SER A CA 1
ATOM 740 C C . SER A 1 98 ? -1.889 16.446 5.304 1.00 96.69 98 SER A C 1
ATOM 742 O O . SER A 1 98 ? -1.510 15.283 5.440 1.00 96.69 98 SER A O 1
ATOM 744 N N . ILE A 1 99 ? -2.738 16.811 4.346 1.00 97.31 99 ILE A N 1
ATOM 745 C CA . ILE A 1 99 ? -3.045 15.963 3.192 1.00 97.31 99 ILE A CA 1
ATOM 746 C C . ILE A 1 99 ? -1.877 15.971 2.203 1.00 97.31 99 ILE A C 1
ATOM 748 O O . ILE A 1 99 ? -1.134 16.951 2.128 1.00 97.31 99 ILE A O 1
ATOM 752 N N . ASP A 1 100 ? -1.768 14.913 1.410 1.00 94.00 100 ASP A N 1
ATOM 753 C CA . ASP A 1 100 ? -0.886 14.862 0.250 1.00 94.00 100 ASP A CA 1
ATOM 754 C C . ASP A 1 100 ? -1.689 15.168 -1.022 1.00 94.00 100 ASP A C 1
ATOM 756 O O . ASP A 1 100 ? -2.653 14.475 -1.361 1.00 94.00 100 ASP A O 1
ATOM 760 N N . THR A 1 101 ? -1.321 16.253 -1.700 1.00 93.19 101 THR A N 1
ATOM 761 C CA . THR A 1 101 ? -1.905 16.697 -2.976 1.00 93.19 101 THR A CA 1
ATOM 762 C C . THR A 1 101 ? -0.877 16.720 -4.099 1.00 93.19 101 THR A C 1
ATOM 764 O O . THR A 1 101 ? -1.152 17.263 -5.175 1.00 93.19 101 THR A O 1
ATOM 767 N N . ARG A 1 102 ? 0.317 16.168 -3.863 1.00 90.56 102 ARG A N 1
ATOM 768 C CA . ARG A 1 102 ? 1.391 16.193 -4.843 1.00 90.56 102 ARG A CA 1
ATOM 769 C C . ARG A 1 102 ? 0.983 15.391 -6.076 1.00 90.56 102 ARG A C 1
ATOM 771 O O . ARG A 1 102 ? 0.464 14.282 -5.994 1.00 90.56 102 ARG A O 1
ATOM 778 N N . ALA A 1 103 ? 1.240 15.970 -7.244 1.00 88.81 103 ALA A N 1
ATOM 779 C CA . ALA A 1 103 ? 1.196 15.223 -8.488 1.00 88.81 103 ALA A CA 1
ATOM 780 C C . ALA A 1 103 ? 2.471 14.383 -8.597 1.00 88.81 103 ALA A C 1
ATOM 782 O O . ALA A 1 103 ? 3.573 14.937 -8.602 1.00 88.81 103 ALA A O 1
ATOM 783 N N . GLU A 1 104 ? 2.314 13.066 -8.681 1.00 88.19 104 GLU A N 1
ATOM 784 C CA . GLU A 1 104 ? 3.437 12.144 -8.825 1.00 88.19 104 GLU A CA 1
ATOM 785 C C . GLU A 1 104 ? 4.175 12.382 -10.145 1.00 88.19 104 GLU A C 1
ATOM 787 O O . GLU A 1 104 ? 3.570 12.466 -11.219 1.00 88.19 104 GLU A O 1
ATOM 792 N N . SER A 1 105 ? 5.497 12.502 -10.063 1.00 92.06 105 SER A N 1
ATOM 793 C CA . SER A 1 105 ? 6.368 12.629 -11.226 1.00 92.06 105 SER A CA 1
ATOM 794 C C . SER A 1 105 ? 7.698 11.927 -10.996 1.00 92.06 105 SER A C 1
ATOM 796 O O . SER A 1 105 ? 8.207 11.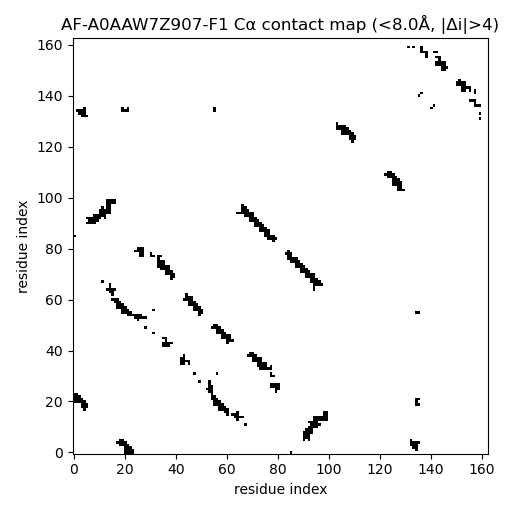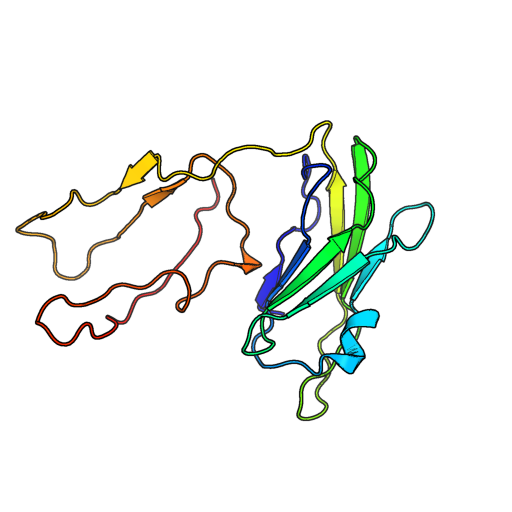862 -9.878 1.00 92.06 105 SER A O 1
ATOM 798 N N . THR A 1 106 ? 8.279 11.410 -12.076 1.00 93.44 106 THR A N 1
ATOM 799 C CA . THR A 1 106 ? 9.640 10.877 -12.050 1.00 93.44 106 THR A CA 1
ATOM 800 C C . THR A 1 106 ? 10.644 12.022 -12.127 1.00 93.44 106 THR A C 1
ATOM 802 O O . THR A 1 106 ? 10.561 12.871 -13.015 1.00 93.44 106 THR A O 1
ATOM 805 N N . THR A 1 107 ? 11.582 12.061 -11.186 1.00 93.69 107 THR A N 1
ATOM 806 C CA . THR A 1 107 ? 12.607 13.102 -11.051 1.00 93.69 107 THR A CA 1
ATOM 807 C C . THR A 1 107 ? 13.933 12.701 -11.688 1.00 93.69 107 THR A C 1
ATOM 809 O O . THR A 1 107 ? 14.675 13.574 -12.137 1.00 93.69 107 THR A O 1
ATOM 812 N N . SER A 1 108 ? 14.234 11.402 -11.769 1.00 92.44 108 SER A N 1
ATOM 813 C CA . SER A 1 108 ? 15.475 10.893 -12.357 1.00 92.44 108 SER A CA 1
ATOM 814 C C . SER A 1 108 ? 15.305 9.486 -12.940 1.00 92.44 108 SER A C 1
ATOM 816 O O . SER A 1 108 ? 14.402 8.744 -12.555 1.00 92.44 108 SER A O 1
ATOM 818 N N . TYR A 1 109 ? 16.209 9.127 -13.852 1.00 93.69 109 TYR A N 1
ATOM 819 C CA . TYR A 1 109 ? 16.390 7.773 -14.374 1.00 93.69 109 TYR A CA 1
ATOM 820 C C . TYR A 1 109 ? 17.891 7.462 -14.396 1.00 93.69 109 TYR A C 1
ATOM 822 O O . TYR A 1 109 ? 18.677 8.321 -14.805 1.00 93.69 109 TYR A O 1
ATOM 830 N N . SER A 1 110 ? 18.298 6.249 -14.011 1.00 92.94 110 SER A N 1
ATOM 831 C CA . SER A 1 110 ? 19.704 5.816 -14.086 1.00 92.94 110 SER A CA 1
ATOM 832 C C . SER A 1 110 ? 20.185 5.625 -15.525 1.00 92.94 110 SER A C 1
ATOM 834 O O . SER A 1 110 ? 21.374 5.767 -15.809 1.00 92.94 110 SER A O 1
ATOM 836 N N . LEU A 1 111 ? 19.258 5.350 -16.450 1.00 92.12 111 LEU A N 1
ATOM 837 C CA . LEU A 1 111 ? 19.515 5.239 -17.882 1.00 92.12 111 LEU A CA 1
ATOM 838 C C . LEU A 1 111 ? 18.777 6.341 -18.643 1.00 92.12 111 LEU A C 1
ATOM 840 O O . LEU A 1 111 ? 17.560 6.494 -18.536 1.00 92.12 111 LEU A O 1
ATOM 844 N N . ALA A 1 112 ? 19.517 7.089 -19.461 1.00 89.94 112 ALA A N 1
ATOM 845 C CA . ALA A 1 112 ? 18.926 8.065 -20.366 1.00 89.94 112 ALA A CA 1
ATOM 846 C C . ALA A 1 112 ? 18.122 7.371 -21.479 1.00 89.94 112 ALA A C 1
ATOM 848 O O . ALA A 1 112 ? 18.454 6.270 -21.926 1.00 89.94 112 ALA A O 1
ATOM 849 N N . SER A 1 113 ? 17.096 8.055 -21.990 1.00 90.12 113 SER A N 1
ATOM 850 C CA . SER A 1 113 ? 16.364 7.584 -23.168 1.00 90.12 113 SER A CA 1
ATOM 851 C C . SER A 1 113 ? 17.326 7.337 -24.333 1.00 90.12 113 SER A C 1
ATOM 853 O O . SER A 1 113 ? 18.109 8.215 -24.693 1.00 90.12 113 SER A O 1
ATOM 855 N N . ASN A 1 114 ? 17.210 6.168 -24.968 1.00 89.75 114 ASN A N 1
ATOM 856 C CA . ASN A 1 114 ? 18.076 5.717 -26.065 1.00 89.75 114 ASN A CA 1
ATOM 857 C C . ASN A 1 114 ? 19.556 5.519 -25.684 1.00 89.75 114 ASN A C 1
ATOM 859 O O . ASN A 1 114 ? 20.420 5.604 -26.562 1.00 89.75 114 ASN A O 1
ATOM 863 N N . ALA A 1 115 ? 19.859 5.260 -24.405 1.00 92.62 115 ALA A N 1
ATOM 864 C CA . ALA A 1 115 ? 21.197 4.858 -23.983 1.00 92.62 115 ALA A CA 1
ATOM 865 C C . ALA A 1 115 ? 21.711 3.679 -24.831 1.00 92.62 115 ALA A C 1
ATOM 867 O O . ALA A 1 115 ? 20.980 2.732 -25.126 1.00 92.62 115 ALA A O 1
ATOM 868 N N . ARG A 1 116 ? 22.978 3.762 -25.240 1.00 92.50 116 ARG A N 1
ATOM 869 C CA . ARG A 1 116 ? 23.698 2.721 -25.985 1.00 92.50 116 ARG A CA 1
ATOM 870 C C . ARG A 1 116 ? 24.816 2.168 -25.116 1.00 92.50 116 ARG A C 1
ATOM 872 O O . ARG A 1 116 ? 25.180 2.795 -24.126 1.00 92.50 116 ARG A O 1
ATOM 879 N N . ASP A 1 117 ? 25.332 1.003 -25.496 1.00 92.88 117 ASP A N 1
ATOM 880 C CA . ASP A 1 117 ? 26.445 0.339 -24.805 1.00 92.88 117 ASP A CA 1
ATOM 881 C C . ASP A 1 117 ? 26.171 0.098 -23.305 1.00 92.88 117 ASP A C 1
ATOM 883 O O . ASP A 1 117 ? 27.075 0.106 -22.470 1.00 92.88 117 ASP A O 1
ATOM 887 N N . VAL A 1 118 ? 24.896 -0.125 -22.960 1.00 92.38 118 VAL A N 1
ATOM 888 C CA . VAL A 1 118 ? 24.466 -0.488 -21.605 1.00 92.38 118 VAL A CA 1
ATOM 889 C C . VAL A 1 118 ? 24.932 -1.922 -21.306 1.00 92.38 118 VAL A C 1
ATOM 891 O O . VAL A 1 118 ? 24.771 -2.796 -22.163 1.00 92.38 118 VAL A O 1
ATOM 894 N N . PRO A 1 119 ? 25.499 -2.201 -20.115 1.00 92.19 119 PRO A N 1
ATOM 895 C CA . PRO A 1 119 ? 25.864 -3.558 -19.716 1.00 92.19 119 PRO A CA 1
ATOM 896 C C . PRO A 1 119 ? 24.686 -4.532 -19.814 1.00 92.19 119 PRO A C 1
ATOM 898 O O . PRO A 1 119 ? 23.542 -4.145 -19.614 1.00 92.19 119 PRO A O 1
ATOM 901 N N . LEU A 1 120 ? 24.969 -5.816 -20.047 1.00 89.88 120 LEU A N 1
ATOM 902 C CA . LEU A 1 120 ? 23.937 -6.851 -20.234 1.00 89.88 120 LEU A CA 1
ATOM 903 C C . LEU A 1 120 ? 23.113 -7.171 -18.973 1.00 89.88 120 LEU A C 1
ATOM 905 O O . LEU A 1 120 ? 22.101 -7.855 -19.072 1.00 89.88 120 LEU A O 1
ATOM 909 N N . ASN A 1 121 ? 23.541 -6.701 -17.800 1.00 88.81 121 ASN A N 1
ATOM 910 C CA . ASN A 1 121 ? 22.823 -6.857 -16.535 1.00 88.81 121 ASN A CA 1
ATOM 911 C C . ASN A 1 121 ? 22.851 -5.535 -15.742 1.00 88.81 121 ASN A C 1
ATOM 913 O O . ASN A 1 121 ? 23.576 -5.436 -14.747 1.00 88.81 121 ASN A O 1
ATOM 917 N N . PRO A 1 122 ? 22.183 -4.474 -16.233 1.00 90.25 122 PRO A N 1
ATOM 918 C CA . PRO A 1 122 ? 22.235 -3.163 -15.602 1.00 90.25 122 PRO A CA 1
ATOM 919 C C . PRO A 1 122 ? 21.281 -3.090 -14.399 1.00 90.25 122 PRO A C 1
ATOM 921 O O . PRO A 1 122 ? 20.188 -3.649 -14.440 1.00 90.25 122 PRO A O 1
ATOM 924 N N . SER A 1 123 ? 21.656 -2.329 -13.364 1.00 90.62 123 SER A N 1
ATOM 925 C CA . SER A 1 123 ? 20.689 -1.839 -12.369 1.00 90.62 123 SER A CA 1
ATOM 926 C C . SER A 1 123 ? 19.927 -0.659 -12.975 1.00 90.62 123 SER A C 1
ATOM 928 O O . SER A 1 123 ? 20.537 0.344 -13.364 1.00 90.62 123 SER A O 1
ATOM 930 N N . ILE A 1 124 ? 18.607 -0.789 -13.113 1.00 92.12 124 ILE A N 1
ATOM 931 C CA . ILE A 1 124 ? 17.738 0.272 -13.634 1.00 92.12 124 ILE A CA 1
ATOM 932 C C . ILE A 1 124 ? 16.988 0.886 -12.461 1.00 92.12 124 ILE A C 1
ATOM 934 O O . ILE A 1 124 ? 16.202 0.215 -11.800 1.00 92.12 124 ILE A O 1
ATOM 938 N N . GLU A 1 125 ? 17.208 2.175 -12.240 1.00 92.50 125 GLU A N 1
ATOM 939 C CA . GLU A 1 125 ? 16.652 2.923 -11.119 1.00 92.50 125 GLU A CA 1
ATOM 940 C C . GLU A 1 125 ? 15.935 4.162 -11.654 1.00 92.50 125 GLU A C 1
ATOM 942 O O . GLU A 1 125 ? 16.346 4.766 -12.651 1.00 92.50 125 GLU A O 1
ATOM 947 N N . PHE A 1 126 ? 14.850 4.550 -10.996 1.00 91.88 126 PHE A N 1
ATOM 948 C CA . PHE A 1 126 ? 14.185 5.823 -11.224 1.00 91.88 126 PHE A CA 1
ATOM 949 C C . PHE A 1 126 ? 13.662 6.359 -9.898 1.00 91.88 126 PHE A C 1
ATOM 951 O O . PHE A 1 126 ? 13.191 5.599 -9.053 1.00 91.88 126 PHE A O 1
ATOM 958 N N . THR A 1 127 ? 13.745 7.670 -9.714 1.00 92.88 127 THR A N 1
ATOM 959 C CA . THR A 1 127 ? 13.309 8.330 -8.480 1.00 92.88 127 THR A CA 1
ATOM 960 C C . THR A 1 127 ? 11.994 9.052 -8.732 1.00 92.88 127 THR A C 1
ATOM 962 O O . THR A 1 127 ? 11.832 9.704 -9.764 1.00 92.88 127 THR A O 1
ATOM 965 N N . LEU A 1 128 ? 11.041 8.945 -7.807 1.00 92.75 128 LEU A N 1
ATOM 966 C CA . LEU A 1 128 ? 9.800 9.723 -7.834 1.00 92.75 128 LEU A CA 1
ATOM 967 C C . LEU A 1 128 ? 9.919 10.952 -6.925 1.00 92.75 128 LEU A C 1
ATOM 969 O O . LEU A 1 128 ? 10.817 11.048 -6.090 1.00 92.75 128 LEU A O 1
ATOM 973 N N . ASN A 1 129 ? 9.031 11.928 -7.097 1.00 93.06 129 ASN A N 1
ATOM 974 C CA . ASN A 1 129 ? 9.044 13.155 -6.302 1.00 93.06 129 ASN A CA 1
ATOM 975 C C . ASN A 1 129 ? 8.498 12.984 -4.871 1.00 93.06 129 ASN A C 1
ATOM 977 O O . ASN A 1 129 ? 8.468 13.970 -4.127 1.00 93.06 129 ASN A O 1
ATOM 981 N N . GLY A 1 130 ? 8.136 11.761 -4.461 1.00 88.75 130 GLY A N 1
ATOM 982 C CA . GLY A 1 130 ? 8.242 11.301 -3.073 1.00 88.75 130 GLY A CA 1
ATOM 983 C C . GLY A 1 130 ? 7.732 9.882 -2.827 1.00 88.75 130 GLY A C 1
ATOM 984 O O . GLY A 1 130 ? 7.965 9.030 -3.683 1.00 88.75 130 GLY A O 1
ATOM 985 N N . PRO A 1 131 ? 7.151 9.593 -1.639 1.00 87.12 131 PRO A N 1
ATOM 986 C CA . PRO A 1 131 ? 7.060 8.225 -1.140 1.00 87.12 131 PRO A CA 1
ATOM 987 C C . PRO A 1 131 ? 6.200 7.331 -2.027 1.00 87.12 131 PRO A C 1
ATOM 989 O O . PRO A 1 131 ? 5.090 7.691 -2.421 1.00 87.12 131 PRO A O 1
ATOM 992 N N . VAL A 1 132 ? 6.711 6.131 -2.282 1.00 90.69 132 VAL A N 1
ATOM 993 C CA . VAL A 1 132 ? 6.026 5.107 -3.068 1.00 90.69 132 VAL A CA 1
ATOM 994 C C . VAL A 1 132 ? 5.320 4.140 -2.130 1.00 90.69 132 VAL A C 1
ATOM 996 O O . VAL A 1 132 ? 5.921 3.652 -1.180 1.00 90.69 132 VAL A O 1
ATOM 999 N N . ASP A 1 133 ? 4.052 3.837 -2.408 1.00 92.56 133 ASP A N 1
ATOM 1000 C CA . ASP A 1 133 ? 3.286 2.831 -1.666 1.00 92.56 133 ASP A CA 1
ATOM 1001 C C . ASP A 1 133 ? 3.821 1.414 -1.978 1.00 92.56 133 ASP A C 1
ATOM 1003 O O . ASP A 1 133 ? 3.622 0.932 -3.106 1.00 92.56 133 ASP A O 1
ATOM 1007 N N . PRO A 1 134 ? 4.431 0.699 -1.009 1.00 92.31 134 PRO A N 1
ATOM 1008 C CA . PRO A 1 134 ? 5.014 -0.623 -1.244 1.00 92.31 134 PRO A CA 1
ATOM 1009 C C . PRO A 1 134 ? 4.007 -1.700 -1.661 1.00 92.31 134 PRO A C 1
ATOM 1011 O O . PRO A 1 134 ? 4.386 -2.696 -2.276 1.00 92.31 134 PRO A O 1
ATOM 1014 N N . ALA A 1 135 ? 2.714 -1.525 -1.374 1.00 94.06 135 ALA A N 1
ATOM 1015 C CA . ALA A 1 135 ? 1.673 -2.451 -1.820 1.00 94.06 135 ALA A CA 1
ATOM 1016 C C . ALA A 1 135 ? 1.371 -2.333 -3.325 1.00 94.06 135 ALA A C 1
ATOM 1018 O O . ALA A 1 135 ? 0.797 -3.250 -3.927 1.00 94.06 135 ALA A O 1
ATOM 1019 N N . THR A 1 136 ? 1.755 -1.215 -3.950 1.00 91.81 136 THR A N 1
ATOM 1020 C CA . THR A 1 136 ? 1.530 -0.958 -5.383 1.00 91.81 136 THR A CA 1
ATOM 1021 C C . THR A 1 136 ? 2.666 -1.433 -6.281 1.00 91.81 136 THR A C 1
ATOM 1023 O O . THR A 1 136 ? 2.462 -1.556 -7.485 1.00 91.81 136 THR A O 1
ATOM 1026 N N . VAL A 1 137 ? 3.832 -1.745 -5.715 1.00 91.19 137 VAL A N 1
ATOM 1027 C CA . VAL A 1 137 ? 5.007 -2.146 -6.490 1.00 91.19 137 VAL A CA 1
ATOM 1028 C C . VAL A 1 137 ? 5.027 -3.659 -6.665 1.00 91.19 137 VAL A C 1
ATOM 1030 O O . VAL A 1 137 ? 5.208 -4.412 -5.711 1.00 91.19 137 VAL A O 1
ATOM 1033 N N . SER A 1 138 ? 4.843 -4.112 -7.904 1.00 87.00 138 SER A N 1
ATOM 1034 C CA . SER A 1 138 ? 5.075 -5.497 -8.311 1.00 87.00 138 SER A CA 1
ATOM 1035 C C . SER A 1 138 ? 5.565 -5.560 -9.761 1.00 87.00 138 SER A C 1
ATOM 1037 O O . SER A 1 138 ? 5.535 -4.560 -10.483 1.00 87.00 138 SER A O 1
ATOM 1039 N N . GLY A 1 139 ? 5.965 -6.753 -10.217 1.00 84.19 139 GLY A N 1
ATOM 1040 C CA . GLY A 1 139 ? 6.374 -6.994 -11.607 1.00 84.19 139 GLY A CA 1
ATOM 1041 C C . GLY A 1 139 ? 5.264 -6.790 -12.653 1.00 84.19 139 GLY A C 1
ATOM 1042 O O . GLY A 1 139 ? 5.517 -6.883 -13.854 1.00 84.19 139 GLY A O 1
ATOM 1043 N N . ASN A 1 140 ? 4.021 -6.540 -12.229 1.00 83.62 140 ASN A N 1
ATOM 1044 C CA . ASN A 1 140 ? 2.929 -6.174 -13.130 1.00 83.62 140 ASN A CA 1
ATOM 1045 C C . ASN A 1 140 ? 2.838 -4.669 -13.386 1.00 83.62 140 ASN A C 1
ATOM 1047 O O . ASN A 1 140 ? 2.432 -4.279 -14.481 1.00 83.62 140 ASN A O 1
ATOM 1051 N N . GLU A 1 141 ? 3.203 -3.844 -12.408 1.00 86.75 141 GLU A N 1
ATOM 1052 C CA . GLU A 1 141 ? 3.164 -2.386 -12.489 1.00 86.75 141 GLU A CA 1
ATOM 1053 C C . GLU A 1 141 ? 4.500 -1.808 -12.975 1.00 86.75 141 GLU A C 1
ATOM 1055 O O . GLU A 1 141 ? 4.503 -0.865 -13.764 1.00 86.75 141 GLU A O 1
ATOM 1060 N N . VAL A 1 142 ? 5.624 -2.410 -12.571 1.00 89.50 142 VAL A N 1
ATOM 1061 C CA . VAL A 1 142 ? 6.975 -2.043 -13.016 1.00 89.50 142 VAL A CA 1
ATOM 1062 C C . VAL A 1 142 ? 7.587 -3.237 -13.738 1.00 89.50 142 VAL A C 1
ATOM 1064 O O . VAL A 1 142 ? 7.752 -4.306 -13.160 1.00 89.50 142 VAL A O 1
ATOM 1067 N N . TYR A 1 143 ? 7.901 -3.076 -15.019 1.00 90.19 143 TYR A N 1
ATOM 1068 C CA . TYR A 1 143 ? 8.459 -4.146 -15.840 1.00 90.19 143 TYR A CA 1
ATOM 1069 C C . TYR A 1 143 ? 9.325 -3.579 -16.961 1.00 90.19 143 TYR A C 1
ATOM 1071 O O . TYR A 1 143 ? 9.089 -2.478 -17.461 1.00 90.19 143 TYR A O 1
ATOM 1079 N N . LEU A 1 144 ? 10.309 -4.369 -17.381 1.00 90.00 144 LEU A N 1
ATOM 1080 C CA . LEU A 1 144 ? 11.137 -4.078 -18.541 1.00 90.00 144 LEU A CA 1
ATOM 1081 C C . LEU A 1 144 ? 10.544 -4.769 -19.774 1.00 90.00 144 LEU A C 1
ATOM 1083 O O . LEU A 1 144 ? 10.153 -5.937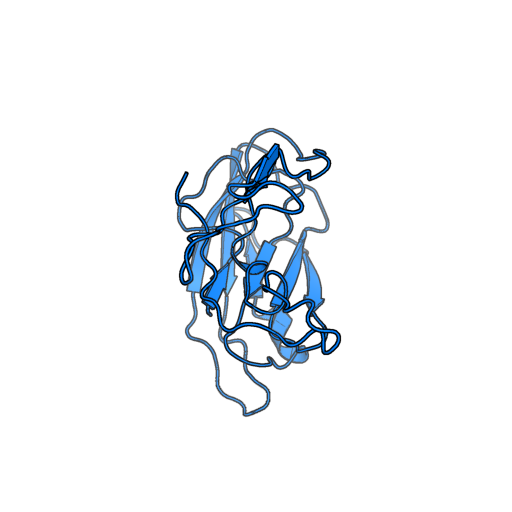 -19.714 1.00 90.00 144 LEU A O 1
ATOM 1087 N N . LEU A 1 145 ? 10.464 -4.043 -20.889 1.00 90.94 145 LEU A N 1
ATOM 1088 C CA . LEU A 1 145 ? 10.048 -4.586 -22.180 1.00 90.94 145 LEU A CA 1
ATOM 1089 C C . LEU A 1 145 ? 11.225 -4.608 -23.147 1.00 90.94 145 LEU A C 1
ATOM 1091 O O . LEU A 1 145 ? 11.955 -3.622 -23.247 1.00 90.94 145 LEU A O 1
ATOM 1095 N N . ASP A 1 146 ? 11.337 -5.691 -23.908 1.00 88.69 146 ASP A N 1
ATOM 1096 C CA . ASP A 1 146 ? 12.167 -5.716 -25.106 1.00 88.69 146 ASP A CA 1
ATOM 1097 C C . ASP A 1 146 ? 11.451 -4.971 -26.246 1.00 88.69 146 ASP A C 1
ATOM 1099 O O . ASP A 1 146 ? 10.250 -5.145 -26.470 1.00 88.69 146 ASP A O 1
ATOM 1103 N N . TYR A 1 147 ? 12.176 -4.111 -26.961 1.00 82.19 147 TYR A N 1
ATOM 1104 C CA . TYR A 1 147 ? 11.660 -3.346 -28.096 1.00 82.19 147 TYR A CA 1
ATOM 1105 C C . TYR A 1 147 ? 12.057 -3.957 -29.455 1.00 82.19 147 TYR A C 1
ATOM 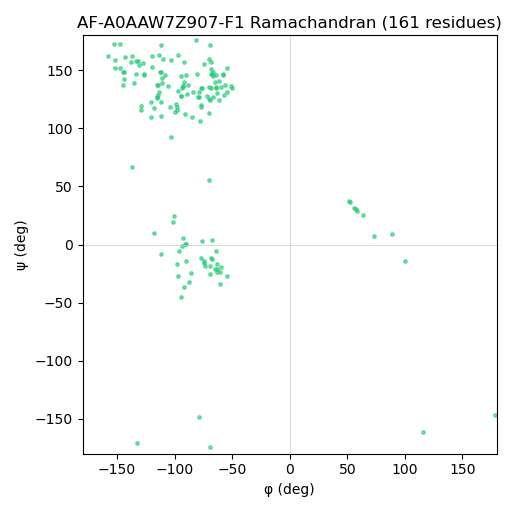1107 O O . TYR A 1 147 ? 12.054 -3.274 -30.476 1.00 82.19 147 TYR A O 1
ATOM 1115 N N . ASP A 1 148 ? 12.340 -5.259 -29.501 1.00 82.12 148 ASP A N 1
ATOM 1116 C CA . ASP A 1 148 ? 12.583 -6.045 -30.724 1.00 82.12 148 ASP A CA 1
ATOM 1117 C C . ASP A 1 148 ? 11.349 -6.236 -31.642 1.00 82.12 148 ASP A C 1
ATOM 1119 O O . ASP A 1 148 ? 11.411 -6.926 -32.660 1.00 82.12 148 ASP A O 1
ATOM 1123 N N . GLY A 1 149 ? 10.214 -5.619 -31.297 1.00 75.69 149 GLY A N 1
ATOM 1124 C CA . GLY A 1 149 ? 8.934 -5.743 -31.997 1.00 75.69 149 GLY A CA 1
ATOM 1125 C C . GLY A 1 149 ? 7.949 -6.716 -31.341 1.00 75.69 149 GLY A C 1
ATOM 1126 O O . GLY A 1 149 ? 6.756 -6.640 -31.634 1.00 75.69 149 GLY A O 1
ATOM 1127 N N . THR A 1 150 ? 8.393 -7.565 -30.407 1.00 80.81 150 THR A N 1
ATOM 1128 C CA . THR A 1 150 ? 7.516 -8.476 -29.650 1.00 80.81 150 THR A CA 1
ATOM 1129 C C . THR A 1 150 ? 6.908 -7.824 -28.410 1.00 80.81 150 THR A C 1
ATOM 1131 O O . THR A 1 150 ? 5.841 -8.244 -27.960 1.00 80.81 150 THR A O 1
ATOM 1134 N N . ARG A 1 151 ? 7.563 -6.784 -27.863 1.00 85.19 151 ARG A N 1
ATOM 1135 C CA . ARG A 1 151 ? 7.209 -6.175 -26.566 1.00 85.19 151 ARG A CA 1
ATOM 1136 C C . ARG A 1 151 ? 7.128 -7.228 -25.460 1.00 85.19 151 ARG A C 1
ATOM 1138 O O . ARG A 1 151 ? 6.261 -7.150 -24.588 1.00 85.19 151 ARG A O 1
ATOM 1145 N N . ALA A 1 152 ? 8.007 -8.228 -25.519 1.00 89.00 152 ALA A N 1
ATOM 1146 C CA . ALA A 1 152 ? 8.104 -9.260 -24.501 1.00 89.00 152 ALA A CA 1
ATOM 1147 C C . ALA A 1 152 ? 8.596 -8.665 -23.175 1.00 89.00 152 ALA A C 1
ATOM 1149 O O . ALA A 1 152 ? 9.420 -7.748 -23.156 1.00 89.00 152 ALA A O 1
ATOM 1150 N N . ARG A 1 153 ? 8.094 -9.198 -22.055 1.00 90.50 153 ARG A N 1
ATOM 1151 C CA . ARG A 1 153 ? 8.613 -8.854 -20.727 1.00 90.50 153 ARG A CA 1
ATOM 1152 C C . ARG A 1 153 ? 9.988 -9.484 -20.544 1.00 90.50 153 ARG A C 1
ATOM 1154 O O . ARG A 1 153 ? 10.136 -10.695 -20.696 1.00 90.50 153 ARG A O 1
ATOM 1161 N N . VAL A 1 154 ? 10.959 -8.665 -20.166 1.00 90.06 154 VAL A N 1
ATOM 1162 C CA . VAL A 1 154 ? 12.270 -9.130 -19.718 1.00 90.06 154 VAL A CA 1
ATOM 1163 C C . VAL A 1 154 ? 12.161 -9.465 -18.236 1.00 90.06 154 VAL A C 1
ATOM 1165 O O . VAL A 1 154 ? 11.614 -8.682 -17.457 1.00 90.06 154 VAL A O 1
ATOM 1168 N N . SER A 1 155 ? 12.650 -10.645 -17.850 1.00 88.06 155 SER A N 1
ATOM 1169 C CA . SER A 1 155 ? 12.676 -11.049 -16.444 1.00 88.06 155 SER A CA 1
ATOM 1170 C C . SER A 1 155 ? 13.545 -10.078 -15.649 1.00 88.06 155 SER A C 1
ATOM 1172 O O . SER A 1 155 ? 14.713 -9.886 -15.981 1.00 88.06 155 SER A O 1
ATOM 1174 N N . ALA A 1 156 ? 12.975 -9.488 -14.604 1.00 86.81 156 ALA A N 1
ATOM 1175 C CA . ALA A 1 156 ? 13.651 -8.555 -13.717 1.00 86.81 156 ALA A CA 1
ATOM 1176 C C . ALA A 1 156 ? 13.093 -8.695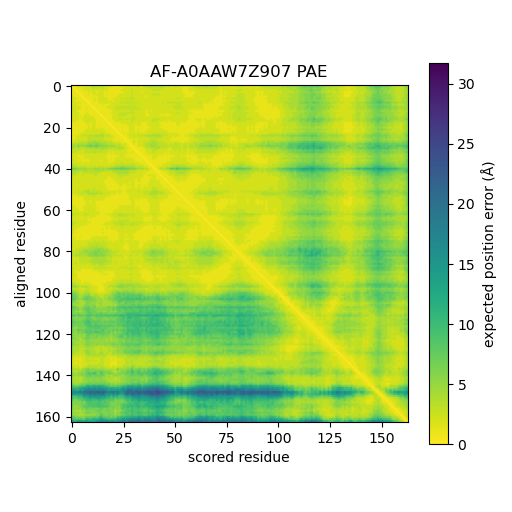 -12.298 1.00 86.81 156 ALA A C 1
ATOM 1178 O O . ALA A 1 156 ? 11.925 -9.047 -12.113 1.00 86.81 156 ALA A O 1
ATOM 1179 N N . GLU A 1 157 ? 13.928 -8.391 -11.312 1.00 87.19 157 GLU A N 1
ATOM 1180 C CA . GLU A 1 157 ? 13.491 -8.189 -9.935 1.00 87.19 157 GLU A CA 1
ATOM 1181 C C . GLU A 1 157 ? 13.218 -6.699 -9.723 1.00 87.19 157 GLU A C 1
ATOM 1183 O O . GLU A 1 157 ? 13.975 -5.848 -10.187 1.00 87.19 157 GLU A O 1
ATOM 1188 N N . VAL A 1 158 ? 12.114 -6.386 -9.046 1.00 89.31 158 VAL A N 1
ATOM 1189 C CA . VAL A 1 158 ? 11.728 -5.012 -8.715 1.00 89.31 158 VAL A CA 1
ATOM 1190 C C . VAL A 1 158 ? 11.773 -4.865 -7.205 1.00 89.31 158 VAL A C 1
ATOM 1192 O O . VAL A 1 158 ? 11.162 -5.656 -6.486 1.00 89.31 158 VAL A O 1
ATOM 1195 N N . SER A 1 159 ? 12.461 -3.833 -6.732 1.00 87.75 159 SER A N 1
ATOM 1196 C CA . SER A 1 159 ? 12.522 -3.468 -5.323 1.00 87.75 159 SER A CA 1
ATOM 1197 C C . SER A 1 159 ? 12.296 -1.971 -5.143 1.00 87.75 159 SER A C 1
ATOM 1199 O O . SER A 1 159 ? 12.471 -1.175 -6.066 1.00 87.75 159 SER A O 1
ATOM 1201 N N . LEU A 1 160 ? 11.873 -1.602 -3.936 1.00 89.06 160 LEU A N 1
ATOM 1202 C CA . LEU A 1 160 ? 11.884 -0.221 -3.477 1.00 89.06 160 LEU A CA 1
ATOM 1203 C C . LEU A 1 160 ? 13.166 0.042 -2.699 1.00 89.06 160 LEU A C 1
ATOM 1205 O O . LEU A 1 160 ? 13.663 -0.836 -1.990 1.00 89.06 160 LEU A O 1
ATOM 1209 N N . SER A 1 161 ? 13.679 1.258 -2.841 1.00 84.88 161 SER A N 1
ATOM 1210 C CA . SER A 1 161 ? 14.758 1.744 -1.993 1.00 84.88 161 SER A CA 1
ATOM 1211 C C . SER A 1 161 ? 14.252 1.989 -0.564 1.00 84.88 161 SER A C 1
ATOM 1213 O O . SER A 1 161 ? 13.049 2.107 -0.329 1.00 84.88 161 SER A O 1
ATOM 1215 N N . ASN A 1 162 ? 15.182 2.021 0.391 1.00 73.19 162 ASN A N 1
ATOM 1216 C CA . ASN A 1 162 ? 14.898 2.239 1.813 1.00 73.19 162 ASN A CA 1
ATOM 1217 C C . ASN A 1 162 ? 14.953 3.725 2.222 1.00 73.19 162 ASN A C 1
ATOM 1219 O O . ASN A 1 162 ? 14.840 4.011 3.415 1.00 73.19 162 ASN A O 1
ATOM 1223 N N . ASP A 1 163 ? 15.236 4.630 1.280 1.00 60.41 163 ASP A N 1
ATOM 1224 C CA . ASP A 1 163 ? 15.448 6.065 1.509 1.00 60.41 163 ASP A CA 1
ATOM 1225 C C . ASP A 1 163 ? 14.176 6.920 1.387 1.00 60.41 163 ASP A C 1
ATOM 1227 O O . ASP A 1 163 ? 13.198 6.496 0.729 1.00 60.41 163 ASP A O 1
#

Mean predicted aligned error: 4.52 Å